Protein AF-A0A9E0FZX8-F1 (afdb_monomer)

Nearest PDB structures (foldseek):
  1cnt-assembly1_4  TM=3.962E-01  e=6.043E+00  Homo sapiens
  1cnt-assembly1_1  TM=2.255E-01  e=9.170E+00  Homo sapiens

Radius of gyration: 26.91 Å; Cα contacts (8 Å, |Δi|>4): 105; chains: 1; bounding box: 106×48×52 Å

pLDDT: mean 71.81, std 21.11, range [36.88, 96.56]

Structure (mmCIF, N/CA/C/O backbone):
data_AF-A0A9E0FZX8-F1
#
_entry.id   AF-A0A9E0FZX8-F1
#
loop_
_atom_site.group_PDB
_atom_site.id
_atom_site.type_symbol
_atom_site.label_atom_id
_atom_site.label_alt_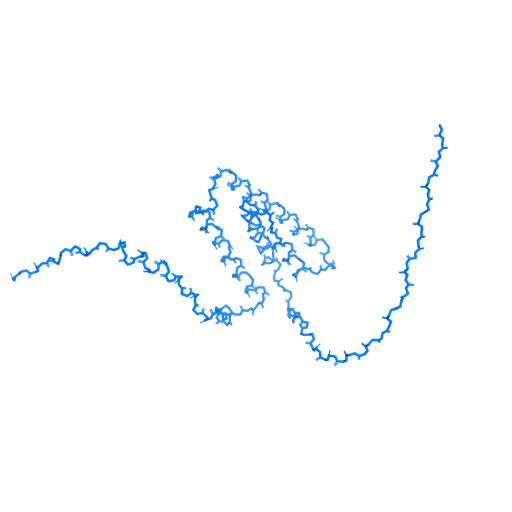id
_atom_site.label_comp_id
_atom_site.label_asym_id
_atom_site.label_entity_id
_atom_site.label_seq_id
_atom_site.pdbx_PDB_ins_code
_atom_site.Cartn_x
_atom_site.Cartn_y
_atom_site.Cartn_z
_atom_site.occupancy
_atom_site.B_iso_or_equiv
_atom_site.auth_seq_id
_atom_site.auth_comp_id
_atom_site.auth_asym_id
_atom_site.auth_atom_id
_atom_site.pdbx_PDB_model_num
ATOM 1 N N . MET A 1 1 ? -43.568 -23.428 -26.747 1.00 44.19 1 MET A N 1
ATOM 2 C CA . MET A 1 1 ? -43.481 -24.724 -26.044 1.00 44.19 1 MET A CA 1
ATOM 3 C C . MET A 1 1 ? -42.834 -24.493 -24.692 1.00 44.19 1 MET A C 1
ATOM 5 O O . MET A 1 1 ? -41.703 -24.037 -24.622 1.00 44.19 1 MET A O 1
ATOM 9 N N . VAL A 1 2 ? -43.619 -24.697 -23.640 1.00 43.59 2 VAL A N 1
ATOM 10 C CA . VAL A 1 2 ? -43.263 -24.582 -22.222 1.00 43.59 2 VAL A CA 1
ATOM 11 C C . VAL A 1 2 ? -42.804 -25.964 -21.773 1.00 43.59 2 VAL A C 1
ATOM 13 O O . VAL A 1 2 ? -43.599 -26.874 -21.935 1.00 43.59 2 VAL A O 1
ATOM 16 N N . PHE A 1 3 ? -41.621 -26.140 -21.180 1.00 41.75 3 PHE A N 1
ATOM 17 C CA . PHE A 1 3 ? -41.437 -27.183 -20.162 1.00 41.75 3 PHE A CA 1
ATOM 18 C C . PHE A 1 3 ? -40.326 -26.812 -19.178 1.00 41.75 3 PHE A C 1
ATOM 20 O O . PHE A 1 3 ? -39.216 -26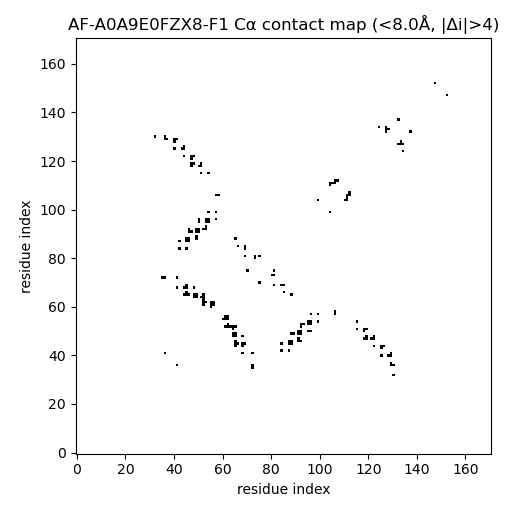.433 -19.537 1.00 41.75 3 PHE A O 1
ATOM 27 N N . ARG A 1 4 ? -40.712 -26.867 -17.906 1.00 43.75 4 ARG A N 1
ATOM 28 C CA . ARG A 1 4 ? -39.953 -26.540 -16.706 1.00 43.75 4 ARG A CA 1
ATOM 29 C C . ARG A 1 4 ? -39.110 -27.744 -16.289 1.00 43.75 4 ARG A C 1
ATOM 31 O O . ARG A 1 4 ? -39.639 -28.846 -16.267 1.00 43.75 4 ARG A O 1
ATOM 38 N N . PHE A 1 5 ? -37.899 -27.504 -15.795 1.00 49.03 5 PHE A N 1
ATOM 39 C CA . PHE A 1 5 ? -37.269 -28.371 -14.797 1.00 49.03 5 PHE A CA 1
ATOM 40 C C . PHE A 1 5 ? -36.816 -27.509 -13.617 1.00 49.03 5 PHE A C 1
ATOM 42 O O . PHE A 1 5 ? -35.761 -26.885 -13.621 1.00 49.03 5 PHE A O 1
ATOM 49 N N . ARG A 1 6 ? -37.694 -27.425 -12.614 1.00 47.56 6 ARG A N 1
ATOM 50 C CA . ARG A 1 6 ? -37.304 -27.177 -11.223 1.00 47.56 6 ARG A CA 1
ATOM 51 C C . ARG A 1 6 ? -37.001 -28.534 -10.577 1.00 47.56 6 ARG A C 1
ATOM 53 O O . ARG A 1 6 ? -37.495 -29.547 -11.058 1.00 47.56 6 ARG A O 1
ATOM 60 N N . VAL A 1 7 ? -36.354 -28.474 -9.412 1.00 41.19 7 VAL A N 1
ATOM 61 C CA . VAL A 1 7 ? -36.255 -29.519 -8.373 1.00 41.19 7 VAL A CA 1
ATOM 62 C C . VAL A 1 7 ? -34.994 -30.385 -8.445 1.00 41.19 7 VAL A C 1
ATOM 64 O O . VAL A 1 7 ? -35.029 -31.490 -8.962 1.00 41.19 7 VAL A O 1
ATOM 67 N N . ILE A 1 8 ? -33.920 -29.918 -7.795 1.00 49.66 8 ILE A N 1
ATOM 68 C CA . ILE A 1 8 ? -33.141 -30.762 -6.872 1.00 49.66 8 ILE A CA 1
ATOM 69 C C . ILE A 1 8 ? -32.915 -29.934 -5.599 1.00 49.66 8 ILE A C 1
ATOM 71 O O . ILE A 1 8 ? -32.028 -29.089 -5.510 1.00 49.66 8 ILE A O 1
ATOM 75 N N . LEU A 1 9 ? -33.834 -30.135 -4.656 1.00 38.84 9 LEU A N 1
ATOM 76 C CA . LEU A 1 9 ? -33.736 -29.788 -3.243 1.00 38.84 9 LEU A CA 1
ATOM 77 C C . LEU A 1 9 ? -33.096 -30.982 -2.519 1.00 38.84 9 LEU A C 1
ATOM 79 O O . LEU A 1 9 ? -33.499 -32.110 -2.772 1.00 38.84 9 LEU A O 1
ATOM 83 N N . LEU A 1 10 ? -32.213 -30.671 -1.565 1.00 41.31 10 LEU A N 1
ATOM 84 C CA . LEU A 1 10 ? -31.994 -31.375 -0.289 1.00 41.31 10 LEU A CA 1
ATOM 85 C C . LEU A 1 10 ? -31.533 -32.840 -0.308 1.00 41.31 10 LEU A C 1
ATOM 87 O O . LEU A 1 10 ? -32.304 -33.722 -0.649 1.00 41.31 10 LEU A O 1
ATOM 91 N N . LEU A 1 11 ? -30.326 -33.069 0.226 1.00 38.09 11 LEU A N 1
ATOM 92 C CA . LEU A 1 11 ? -29.853 -34.205 1.052 1.00 38.09 11 LEU A CA 1
ATOM 93 C C . LEU A 1 11 ? -28.315 -34.113 0.989 1.00 38.09 11 LEU A C 1
ATOM 95 O O . LEU A 1 11 ? -27.747 -34.288 -0.076 1.00 38.09 11 LEU A O 1
ATOM 99 N N . SER A 1 12 ? -27.580 -33.706 2.022 1.00 40.50 12 SER A N 1
ATOM 100 C CA . SER A 1 12 ? -27.424 -34.472 3.255 1.00 40.50 12 SER A CA 1
ATOM 101 C C . SER A 1 12 ? -26.797 -33.612 4.362 1.00 40.50 12 SER A C 1
ATOM 103 O O . SER A 1 12 ? -25.629 -33.234 4.320 1.00 40.50 12 SER A O 1
ATOM 105 N N . ALA A 1 13 ? -27.585 -33.354 5.402 1.00 46.31 13 ALA A N 1
ATOM 106 C CA . ALA A 1 13 ? -27.088 -33.083 6.739 1.00 46.31 13 ALA A CA 1
ATOM 107 C C . ALA A 1 13 ? -27.288 -34.370 7.539 1.00 46.31 13 ALA A C 1
ATOM 109 O O . ALA A 1 13 ? -28.431 -34.686 7.828 1.00 46.31 13 ALA A O 1
ATOM 110 N N . PHE A 1 14 ? -26.225 -35.109 7.867 1.00 41.41 14 PHE A N 1
ATOM 111 C CA . PHE A 1 14 ? -26.225 -36.061 8.983 1.00 41.41 14 PHE A CA 1
ATOM 112 C C . PHE A 1 14 ? -24.789 -36.275 9.503 1.00 41.41 14 PHE A C 1
ATOM 114 O O . PHE A 1 14 ? -23.978 -36.953 8.888 1.00 41.41 14 PHE A O 1
ATOM 121 N N . ILE A 1 15 ? -24.526 -35.633 10.646 1.00 46.31 15 ILE A N 1
ATOM 122 C CA . ILE A 1 15 ? -23.874 -36.178 11.848 1.00 46.31 15 ILE A CA 1
ATOM 123 C C . ILE A 1 15 ? -22.484 -36.820 11.688 1.00 46.31 15 ILE A C 1
ATOM 125 O O . ILE A 1 15 ? -22.369 -37.996 11.370 1.00 46.31 15 ILE A O 1
ATOM 129 N N . VAL A 1 16 ? -21.463 -36.106 12.180 1.00 42.22 16 VAL A N 1
ATOM 130 C CA . VAL A 1 16 ? -20.537 -36.676 13.177 1.00 42.22 16 VAL A CA 1
ATOM 131 C C . VAL A 1 16 ? -20.362 -35.658 14.307 1.00 42.22 16 VAL A C 1
ATOM 133 O O . VAL A 1 16 ? -19.542 -34.745 14.241 1.00 42.22 16 VAL A O 1
ATOM 136 N N . CYS A 1 17 ? -21.176 -35.815 15.352 1.00 40.38 17 CYS A N 1
ATOM 137 C CA . CYS A 1 17 ? -20.808 -35.381 16.693 1.00 40.38 17 CYS A CA 1
ATOM 138 C C . CYS A 1 17 ? -19.746 -36.342 17.236 1.00 40.38 17 CYS A C 1
ATOM 140 O O . CYS A 1 17 ? -19.924 -37.554 17.164 1.00 40.38 17 CYS A O 1
ATOM 142 N N . GLY A 1 18 ? -18.719 -35.786 17.876 1.00 36.88 18 GLY A N 1
ATOM 143 C CA . GLY A 1 18 ? -18.029 -36.457 18.974 1.00 36.88 18 GLY A CA 1
ATOM 144 C C . GLY A 1 18 ? -16.782 -37.255 18.612 1.00 36.88 18 GLY A C 1
ATOM 145 O O . GLY A 1 18 ? -16.805 -38.479 18.614 1.00 36.88 18 GLY A O 1
ATOM 146 N N . VAL A 1 19 ? -15.646 -36.564 18.509 1.00 46.03 19 VAL A N 1
ATOM 147 C CA . VAL A 1 19 ? -14.452 -37.032 19.222 1.00 46.03 19 VAL A CA 1
ATOM 148 C C . VAL A 1 19 ? -13.974 -35.890 20.104 1.00 46.03 19 VAL A C 1
ATOM 150 O O . VAL A 1 19 ? -13.415 -34.896 19.643 1.00 46.03 19 VAL A O 1
ATOM 153 N N . SER A 1 20 ? -14.260 -36.039 21.394 1.00 49.00 20 SER A N 1
ATOM 154 C CA . SER A 1 20 ? -13.638 -35.304 22.482 1.00 49.00 20 SER A CA 1
ATOM 155 C C . SER A 1 20 ? -12.127 -35.508 22.421 1.00 49.00 20 SER A C 1
ATOM 157 O O . SER A 1 20 ? -11.617 -36.564 22.782 1.00 49.00 20 SER A O 1
ATOM 159 N N . GLY A 1 21 ? -11.415 -34.483 21.972 1.00 40.09 21 GLY A N 1
ATOM 160 C CA . GLY A 1 21 ? -9.974 -34.352 22.116 1.00 40.09 21 GLY A CA 1
ATOM 161 C C . GLY A 1 21 ? -9.694 -33.006 22.756 1.00 40.09 21 GLY A C 1
ATOM 162 O O . GLY A 1 21 ? -9.631 -31.991 22.071 1.00 40.09 21 GLY A O 1
ATOM 163 N N . ALA A 1 22 ? -9.578 -32.997 24.082 1.00 44.88 22 ALA A N 1
ATOM 164 C CA . ALA A 1 22 ? -9.124 -31.857 24.858 1.00 44.88 22 ALA A CA 1
ATOM 165 C C . ALA A 1 22 ? -7.667 -31.529 24.491 1.00 44.88 22 ALA A C 1
ATOM 167 O O . ALA A 1 22 ? -6.731 -31.951 25.161 1.00 44.88 22 ALA A O 1
ATOM 168 N N . ALA A 1 23 ? -7.467 -30.759 23.427 1.00 41.69 23 ALA A N 1
ATOM 169 C CA . ALA A 1 23 ? -6.261 -29.973 23.264 1.00 41.69 23 ALA A CA 1
ATOM 170 C C . ALA A 1 23 ? -6.575 -28.591 23.830 1.00 41.69 23 ALA A C 1
ATOM 172 O O . ALA A 1 23 ? -7.164 -27.743 23.162 1.00 41.69 23 ALA A O 1
ATOM 173 N N . SER A 1 24 ? -6.196 -28.391 25.093 1.00 44.88 24 SER A N 1
ATOM 174 C CA . SER A 1 24 ? -6.063 -27.080 25.727 1.00 44.88 24 SER A CA 1
ATOM 175 C C . SER A 1 24 ? -4.941 -26.309 25.019 1.00 44.88 24 SER A C 1
ATOM 177 O O . SER A 1 24 ? -3.852 -26.093 25.542 1.00 44.88 24 SER A O 1
ATOM 179 N N . GLY A 1 25 ? -5.174 -25.967 23.756 1.00 43.56 25 GLY A N 1
ATOM 180 C CA . GLY A 1 25 ? -4.454 -24.930 23.059 1.00 43.56 25 GLY A CA 1
ATOM 181 C C . GLY A 1 25 ? -5.095 -23.643 23.517 1.00 43.56 25 GLY A C 1
ATOM 182 O O . GLY A 1 25 ? -6.158 -23.273 23.029 1.00 43.56 25 GLY A O 1
ATOM 183 N N . ALA A 1 26 ? -4.475 -22.985 24.492 1.00 42.81 26 ALA A N 1
ATOM 184 C CA . ALA A 1 26 ? -4.710 -21.578 24.726 1.00 42.81 26 ALA A CA 1
ATOM 185 C C . ALA A 1 26 ? -4.464 -20.860 23.392 1.00 42.81 26 ALA A C 1
ATOM 187 O O . ALA A 1 26 ? -3.328 -20.519 23.058 1.00 42.81 26 ALA A O 1
ATOM 188 N N . GLU A 1 27 ? -5.527 -20.680 22.602 1.00 37.88 27 GLU A N 1
ATOM 189 C CA . GLU A 1 27 ? -5.581 -19.694 21.542 1.00 37.88 27 GLU A CA 1
ATOM 190 C C . GLU A 1 27 ? -5.225 -18.386 22.232 1.00 37.88 27 GLU A C 1
ATOM 192 O O . GLU A 1 27 ? -6.049 -17.745 22.891 1.00 37.88 27 GLU A O 1
ATOM 197 N N . LYS A 1 28 ? -3.948 -18.007 22.128 1.00 45.22 28 LYS A N 1
ATOM 198 C CA . LYS A 1 28 ? -3.511 -16.633 22.295 1.00 45.22 28 LYS A CA 1
ATOM 199 C C . LYS A 1 28 ? -4.266 -15.853 21.230 1.00 45.22 28 LYS A C 1
ATOM 201 O O . LYS A 1 28 ? -3.743 -15.604 20.146 1.00 45.22 28 LYS A O 1
ATOM 206 N N . LYS A 1 29 ? -5.517 -15.491 21.537 1.00 41.50 29 LYS A N 1
ATOM 207 C CA . LYS A 1 29 ? -6.246 -14.452 20.826 1.00 41.50 29 LYS A CA 1
ATOM 208 C C . LYS A 1 29 ? -5.245 -13.310 20.697 1.00 41.50 29 LYS A C 1
ATOM 210 O O . LYS A 1 29 ? -4.674 -12.930 21.727 1.00 41.50 29 LYS A O 1
ATOM 215 N N . PRO A 1 30 ? -4.952 -12.828 19.477 1.00 45.94 30 PRO A N 1
ATOM 216 C CA . PRO A 1 30 ? -4.027 -11.724 19.299 1.00 45.94 30 PRO A CA 1
ATOM 217 C C . PRO A 1 30 ? -4.473 -10.635 20.264 1.00 45.94 30 PRO A C 1
ATOM 219 O O . PRO A 1 30 ? -5.640 -10.236 20.232 1.00 45.94 30 PRO A O 1
ATOM 222 N N . ALA A 1 31 ? -3.586 -10.281 21.199 1.00 46.47 31 ALA A N 1
ATOM 223 C CA . ALA A 1 31 ? -3.894 -9.347 22.265 1.00 46.47 31 ALA A CA 1
ATOM 224 C C . ALA A 1 31 ? -4.549 -8.128 21.616 1.00 46.47 31 ALA A C 1
ATOM 226 O O . ALA A 1 31 ? -3.933 -7.478 20.765 1.00 46.47 31 ALA A O 1
ATOM 227 N N . LYS A 1 32 ? -5.832 -7.894 21.930 1.00 48.47 32 LYS A N 1
ATOM 228 C CA . LYS A 1 32 ? -6.548 -6.734 21.406 1.00 48.47 32 LYS A CA 1
ATOM 229 C C . LYS A 1 32 ? -5.690 -5.517 21.753 1.00 48.47 32 LYS A C 1
ATOM 231 O O . LYS A 1 32 ? -5.302 -5.398 22.918 1.00 48.47 32 LYS A O 1
ATOM 236 N N . PRO A 1 33 ? -5.339 -4.664 20.777 1.00 52.69 33 PRO A N 1
ATOM 237 C CA . PRO A 1 33 ? -4.553 -3.479 21.067 1.00 52.69 33 PRO A CA 1
ATOM 238 C C . PRO A 1 33 ? -5.274 -2.693 22.168 1.00 52.69 33 PRO A C 1
ATOM 240 O O . PRO A 1 33 ? -6.452 -2.367 22.034 1.00 52.69 33 PRO A O 1
ATOM 243 N N . VAL A 1 34 ? -4.570 -2.471 23.283 1.00 51.75 34 VAL A N 1
ATOM 244 C CA . VAL A 1 34 ? -5.101 -1.918 24.548 1.00 51.75 34 VAL A CA 1
ATOM 245 C C . VAL A 1 34 ? -5.719 -0.525 24.352 1.00 51.75 34 VAL A C 1
ATOM 247 O O . VAL A 1 34 ? -6.534 -0.085 25.153 1.00 51.75 34 VAL A O 1
ATOM 250 N N . HIS A 1 35 ? -5.402 0.137 23.236 1.00 57.16 35 HIS A N 1
ATOM 251 C CA . HIS A 1 35 ? -6.085 1.329 22.750 1.00 57.16 35 HIS A CA 1
ATOM 252 C C . HIS A 1 35 ? -6.195 1.286 21.221 1.00 57.16 35 HIS A C 1
ATOM 254 O O . HIS A 1 35 ? -5.271 0.788 20.566 1.00 57.16 35 HIS A O 1
ATOM 260 N N . PRO A 1 36 ? -7.273 1.835 20.635 1.00 64.19 36 PRO A N 1
ATOM 261 C CA . PRO A 1 36 ? -7.390 1.949 19.190 1.00 64.19 36 PRO A CA 1
ATOM 262 C C . PRO A 1 36 ? -6.241 2.812 18.631 1.00 64.19 36 PRO A C 1
ATOM 264 O O . PRO A 1 36 ? -5.895 3.836 19.231 1.00 64.19 36 PRO A O 1
ATOM 267 N N . PRO A 1 37 ? -5.619 2.415 17.507 1.00 74.00 37 PRO A N 1
ATOM 268 C CA . PRO A 1 37 ? -4.593 3.225 16.860 1.00 74.00 37 PRO A CA 1
ATOM 269 C C . PRO A 1 37 ? -5.163 4.576 16.418 1.00 74.00 37 PRO A C 1
ATOM 271 O O . PRO A 1 37 ? -6.346 4.682 16.073 1.00 74.00 37 PRO A O 1
ATOM 274 N N . LYS A 1 38 ? -4.312 5.612 16.406 1.00 84.38 38 LYS A N 1
ATOM 275 C CA . LYS A 1 38 ? -4.698 6.953 15.944 1.00 84.38 38 LYS A CA 1
ATOM 276 C C . LYS A 1 38 ? -5.291 6.852 14.538 1.00 84.38 38 LYS A C 1
ATOM 278 O O . LYS A 1 38 ? -4.733 6.178 13.671 1.00 84.38 38 LYS A O 1
ATOM 283 N N . ALA A 1 39 ? -6.414 7.531 14.310 1.00 84.62 39 ALA A N 1
ATOM 284 C CA . ALA A 1 39 ? -7.133 7.444 13.041 1.00 84.62 39 ALA A CA 1
ATOM 285 C C . ALA A 1 39 ? -6.264 7.847 11.840 1.00 84.62 39 ALA A C 1
ATOM 287 O O . ALA A 1 39 ? -6.301 7.169 10.816 1.00 84.62 39 ALA A O 1
ATOM 288 N N . GLU A 1 40 ? -5.434 8.878 12.003 1.00 89.25 40 GLU A N 1
ATOM 289 C CA . GLU A 1 40 ? -4.504 9.352 10.973 1.00 89.25 40 GLU A CA 1
ATOM 290 C C . GLU A 1 40 ? -3.411 8.325 10.647 1.00 89.25 40 GLU A C 1
ATOM 292 O O . GLU A 1 40 ? -3.163 8.053 9.475 1.00 89.25 40 GLU A O 1
ATOM 297 N N . THR A 1 41 ? -2.836 7.651 11.650 1.00 90.06 41 THR A N 1
ATOM 298 C CA . THR A 1 41 ? -1.852 6.579 11.420 1.00 90.06 41 THR A CA 1
ATOM 299 C C . THR A 1 41 ? -2.472 5.425 10.626 1.00 90.06 41 THR A C 1
ATOM 301 O O . THR A 1 41 ? -1.835 4.878 9.727 1.00 90.06 41 THR A O 1
ATOM 304 N N . VAL A 1 42 ? -3.738 5.074 10.892 1.00 90.38 42 VAL A N 1
ATOM 305 C CA . VAL A 1 42 ? -4.459 4.048 10.114 1.00 90.38 42 VAL A CA 1
ATOM 306 C C . VAL A 1 42 ? -4.694 4.507 8.674 1.00 90.38 42 VAL A C 1
ATOM 308 O O . VAL A 1 42 ? -4.452 3.723 7.759 1.00 90.38 42 VAL A O 1
ATOM 311 N N . LYS A 1 43 ? -5.117 5.759 8.453 1.00 93.06 43 LYS A N 1
ATOM 312 C CA . LYS A 1 43 ? -5.302 6.319 7.102 1.00 93.06 43 LYS A CA 1
ATOM 313 C C . LYS A 1 43 ? -4.008 6.282 6.292 1.00 93.06 43 LYS A C 1
ATOM 315 O O . LYS A 1 43 ? -4.017 5.772 5.174 1.00 93.06 43 LYS A O 1
ATOM 320 N N . GLU A 1 44 ? -2.898 6.747 6.864 1.00 94.69 44 GLU A N 1
ATOM 321 C CA . GLU A 1 44 ? -1.610 6.752 6.162 1.00 94.69 44 GLU A CA 1
ATOM 322 C C . GLU A 1 44 ? -1.112 5.324 5.899 1.00 94.69 44 GLU A C 1
ATOM 324 O O . GLU A 1 44 ? -0.635 5.016 4.808 1.00 94.69 44 GLU A O 1
ATOM 329 N N . THR A 1 45 ? -1.334 4.400 6.840 1.00 93.38 45 THR A N 1
ATOM 330 C CA . THR A 1 45 ? -1.026 2.976 6.635 1.00 93.38 45 THR A CA 1
ATOM 331 C C . THR A 1 45 ? -1.838 2.388 5.482 1.00 93.38 45 THR A C 1
ATOM 333 O O . THR A 1 45 ? -1.282 1.673 4.649 1.00 93.38 45 THR A O 1
ATOM 336 N N . VAL A 1 46 ? -3.139 2.692 5.380 1.00 95.44 46 VAL A N 1
ATOM 337 C CA . VAL A 1 46 ? -3.991 2.256 4.256 1.00 95.44 46 VAL A CA 1
ATOM 338 C C . VAL A 1 46 ? -3.502 2.851 2.937 1.00 95.44 46 VAL A C 1
ATOM 340 O O . VAL A 1 46 ? -3.383 2.132 1.948 1.00 95.44 46 VAL A O 1
ATOM 343 N N . LYS A 1 47 ? -3.151 4.137 2.923 1.00 96.56 47 LYS A N 1
ATOM 344 C CA . LYS A 1 47 ? -2.634 4.817 1.734 1.00 96.56 47 LYS A CA 1
ATOM 345 C C . LYS A 1 47 ? -1.337 4.179 1.236 1.00 96.56 47 LYS A C 1
ATOM 347 O O . LYS A 1 47 ? -1.281 3.814 0.064 1.00 96.56 47 LYS A O 1
ATOM 352 N N . LEU A 1 48 ? -0.335 3.997 2.102 1.00 96.12 48 LEU A N 1
ATOM 353 C CA . LEU A 1 48 ? 0.961 3.413 1.733 1.00 96.12 48 LEU A CA 1
ATOM 354 C C . LEU A 1 48 ? 0.851 1.925 1.381 1.00 96.12 48 LEU A C 1
ATOM 356 O O . LEU A 1 48 ? 1.424 1.486 0.387 1.00 96.12 48 LEU A O 1
ATOM 360 N N . SER A 1 49 ? 0.075 1.144 2.139 1.00 95.31 49 SER A N 1
ATOM 361 C CA . SER A 1 49 ? -0.168 -0.266 1.797 1.00 95.31 49 SER A CA 1
ATOM 362 C C . SER A 1 49 ? -0.880 -0.411 0.454 1.00 95.31 49 SER A C 1
ATOM 364 O O . SER A 1 49 ? -0.556 -1.316 -0.304 1.00 95.31 49 SER A O 1
ATOM 366 N N . SER A 1 50 ? -1.771 0.519 0.111 1.00 96.25 50 SER A N 1
ATOM 367 C CA . SER A 1 50 ? -2.422 0.545 -1.195 1.00 96.25 50 SER A CA 1
ATOM 368 C C . SER A 1 50 ? -1.474 0.917 -2.338 1.00 96.25 50 SER A C 1
ATOM 370 O O . SER A 1 50 ? -1.673 0.455 -3.460 1.00 96.25 50 SER A O 1
ATOM 372 N N . GLN A 1 51 ? -0.451 1.737 -2.084 1.00 95.62 51 GLN A N 1
ATOM 373 C CA . GLN A 1 51 ? 0.610 1.969 -3.067 1.00 95.62 51 GLN A CA 1
ATOM 374 C C . GLN A 1 51 ? 1.423 0.690 -3.261 1.00 95.62 51 GLN A C 1
ATOM 376 O O . GLN A 1 51 ? 1.639 0.284 -4.396 1.00 95.62 51 GLN A O 1
ATOM 381 N N . ILE A 1 52 ? 1.795 -0.005 -2.180 1.00 95.00 52 ILE A N 1
ATOM 382 C CA . ILE A 1 52 ? 2.462 -1.313 -2.275 1.00 95.00 52 ILE A CA 1
ATOM 383 C C . ILE A 1 52 ? 1.616 -2.323 -3.050 1.00 95.00 52 ILE A C 1
ATOM 385 O O . ILE A 1 52 ? 2.169 -3.055 -3.869 1.00 95.00 52 ILE A O 1
ATOM 389 N N . ASP A 1 53 ? 0.295 -2.331 -2.852 1.00 94.94 53 ASP A N 1
ATOM 390 C CA . ASP A 1 53 ? -0.602 -3.177 -3.637 1.00 94.94 53 ASP A CA 1
ATOM 391 C C . ASP A 1 53 ? -0.498 -2.859 -5.139 1.00 94.94 53 ASP A C 1
ATOM 393 O O . ASP A 1 53 ? -0.418 -3.783 -5.945 1.00 94.94 53 ASP A O 1
ATOM 397 N N . ALA A 1 54 ? -0.412 -1.579 -5.525 1.00 94.56 54 ALA A N 1
ATOM 398 C CA . ALA A 1 54 ? -0.220 -1.172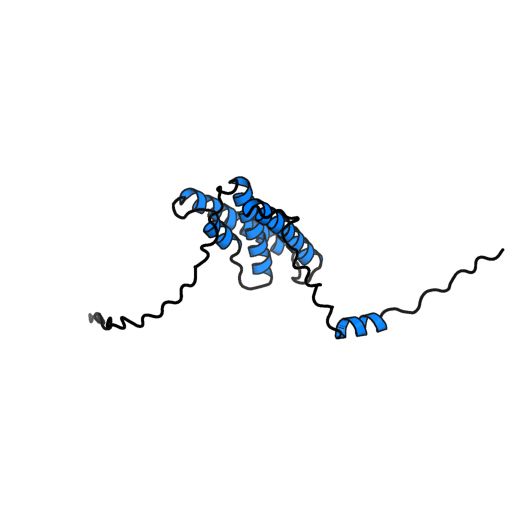 -6.921 1.00 94.56 54 ALA A CA 1
ATOM 399 C C . ALA A 1 54 ? 1.158 -1.576 -7.474 1.00 94.56 54 ALA A C 1
ATOM 401 O O . ALA A 1 54 ? 1.239 -2.129 -8.567 1.00 94.56 54 ALA A O 1
ATOM 402 N N . TYR A 1 55 ? 2.233 -1.371 -6.707 1.00 93.06 55 TYR A N 1
ATOM 403 C CA . TYR A 1 55 ? 3.585 -1.814 -7.072 1.00 93.06 55 TYR A CA 1
ATOM 404 C C . TYR A 1 55 ? 3.663 -3.336 -7.247 1.00 93.06 55 TYR A C 1
ATOM 406 O O . TYR A 1 55 ? 4.325 -3.835 -8.155 1.00 93.06 55 TYR A O 1
ATOM 414 N N . ASN A 1 56 ? 2.991 -4.095 -6.384 1.00 92.25 56 ASN A N 1
ATOM 415 C CA . ASN A 1 56 ? 2.922 -5.545 -6.510 1.00 92.25 56 ASN A CA 1
ATOM 416 C C . ASN A 1 56 ? 2.079 -5.953 -7.719 1.00 92.25 56 ASN A C 1
ATOM 418 O O . ASN A 1 56 ? 2.533 -6.794 -8.481 1.00 92.25 56 ASN A O 1
ATOM 422 N N . ALA A 1 57 ? 0.918 -5.332 -7.939 1.00 91.44 57 ALA A N 1
ATOM 423 C CA . ALA A 1 57 ? 0.057 -5.606 -9.091 1.00 91.44 57 ALA A CA 1
ATOM 424 C C . ALA A 1 57 ? 0.688 -5.214 -10.441 1.00 91.44 57 ALA A C 1
ATOM 426 O O . ALA A 1 57 ? 0.297 -5.740 -11.479 1.00 91.44 57 ALA A O 1
ATOM 427 N N . PHE A 1 58 ? 1.652 -4.288 -10.443 1.00 91.88 58 PHE A N 1
ATOM 428 C CA . PHE A 1 58 ? 2.390 -3.899 -11.646 1.00 91.88 58 PHE A CA 1
ATOM 429 C C . PHE A 1 58 ? 3.332 -5.012 -12.137 1.00 91.88 58 PHE A C 1
ATOM 431 O O . PHE A 1 58 ? 3.460 -5.220 -13.339 1.00 91.88 58 PHE A O 1
ATOM 438 N N . CYS A 1 59 ? 3.955 -5.761 -11.220 1.00 86.50 59 CYS A N 1
ATOM 439 C CA . CYS A 1 59 ? 4.955 -6.790 -11.550 1.00 86.50 59 CYS A CA 1
ATOM 440 C C . CYS A 1 59 ? 4.505 -8.234 -11.307 1.00 86.50 59 CYS A C 1
ATOM 442 O O . CYS A 1 59 ? 5.093 -9.174 -11.836 1.00 86.50 59 CYS A O 1
ATOM 444 N N . GLN A 1 60 ? 3.505 -8.429 -10.459 1.00 81.06 60 GLN A N 1
ATOM 445 C CA . GLN A 1 60 ? 2.954 -9.712 -10.037 1.00 81.06 60 GLN A CA 1
ATOM 446 C C . GLN A 1 60 ? 1.430 -9.652 -10.133 1.00 81.06 60 GLN A C 1
ATOM 448 O O . GLN A 1 60 ? 0.861 -8.612 -10.452 1.00 81.06 60 GLN A O 1
ATOM 453 N N . LYS A 1 61 ? 0.750 -10.774 -9.873 1.00 66.12 61 LYS A N 1
ATOM 454 C CA . LYS A 1 61 ? -0.695 -10.845 -10.109 1.00 66.12 61 LYS A CA 1
ATOM 455 C C . LYS A 1 61 ? -1.591 -10.404 -8.962 1.00 66.12 61 LYS A C 1
ATOM 457 O O . LYS A 1 61 ? -2.683 -9.974 -9.285 1.00 66.12 61 LYS A O 1
ATOM 462 N N . ASP A 1 62 ? -1.174 -10.408 -7.694 1.00 62.56 62 ASP A N 1
ATOM 463 C CA . ASP A 1 62 ? -2.097 -10.022 -6.616 1.00 62.56 62 ASP A CA 1
ATOM 464 C C . ASP A 1 62 ? -1.413 -9.523 -5.339 1.00 62.56 62 ASP A C 1
ATOM 466 O O . ASP A 1 62 ? -0.394 -10.050 -4.890 1.00 62.56 62 ASP A O 1
ATOM 470 N N . SER A 1 63 ? -2.032 -8.524 -4.708 1.00 74.25 63 SER A N 1
ATOM 471 C CA . SER A 1 63 ? -1.706 -8.065 -3.359 1.00 74.25 63 SER A CA 1
ATOM 472 C C . SER A 1 63 ? -2.950 -7.477 -2.691 1.00 74.25 63 SER A C 1
ATOM 474 O O . SER A 1 63 ? -3.738 -6.783 -3.330 1.00 74.25 63 SER A O 1
ATOM 476 N N . ALA A 1 64 ? -3.153 -7.800 -1.411 1.00 85.50 64 ALA A N 1
ATOM 477 C CA . ALA A 1 64 ? -4.330 -7.400 -0.633 1.00 85.50 64 ALA A CA 1
ATOM 478 C C . ALA A 1 64 ? -3.944 -6.776 0.721 1.00 85.50 64 ALA A C 1
ATOM 480 O O . ALA A 1 64 ? -4.669 -6.906 1.716 1.00 85.50 64 ALA A O 1
ATOM 481 N N . LEU A 1 65 ? -2.781 -6.123 0.782 1.00 86.56 65 LEU A N 1
ATOM 482 C CA . LEU A 1 65 ? -2.199 -5.617 2.021 1.00 86.56 65 LEU A CA 1
ATOM 483 C C . LEU A 1 65 ? -3.093 -4.548 2.658 1.00 86.56 65 LEU A C 1
ATOM 485 O O . LEU A 1 65 ? -3.414 -4.640 3.844 1.00 86.56 65 LEU A O 1
ATOM 489 N N . SER A 1 66 ? -3.562 -3.580 1.868 1.00 86.19 66 SER A N 1
ATOM 490 C CA . SER A 1 66 ? -4.436 -2.496 2.342 1.00 86.19 66 SER A CA 1
ATOM 491 C C . SER A 1 66 ? -5.782 -2.992 2.871 1.00 86.19 66 SER A C 1
ATOM 493 O O . SER A 1 66 ? -6.266 -2.522 3.903 1.00 86.19 66 SER A O 1
ATOM 495 N N . GLN A 1 67 ? -6.371 -4.007 2.233 1.00 88.75 67 GLN A N 1
ATOM 496 C CA . GLN A 1 67 ? -7.608 -4.622 2.716 1.00 88.75 67 GLN A CA 1
ATOM 497 C C . GLN A 1 67 ? -7.383 -5.351 4.049 1.00 88.75 67 GLN A C 1
ATOM 499 O O . GLN A 1 67 ? -8.241 -5.296 4.934 1.00 88.75 67 GLN A O 1
ATOM 504 N N . GLY A 1 68 ? -6.224 -5.996 4.218 1.00 87.62 68 GLY A N 1
ATOM 505 C CA . GLY A 1 68 ? -5.806 -6.588 5.488 1.00 87.62 68 GLY A CA 1
ATOM 506 C C . GLY A 1 68 ? -5.688 -5.553 6.613 1.00 87.62 68 GLY A C 1
ATOM 507 O O . GLY A 1 68 ? -6.163 -5.802 7.721 1.00 87.62 68 GLY A O 1
ATOM 508 N N . VAL A 1 69 ? -5.130 -4.370 6.323 1.00 87.00 69 VAL A N 1
ATOM 509 C CA . VAL A 1 69 ? -5.017 -3.248 7.278 1.00 87.00 69 VAL A CA 1
ATOM 510 C C . VAL A 1 69 ? -6.399 -2.786 7.747 1.00 87.00 69 VAL A C 1
ATOM 512 O O . VAL A 1 69 ? -6.637 -2.717 8.954 1.00 87.00 69 VAL A O 1
ATOM 515 N N . ILE A 1 70 ? -7.332 -2.533 6.821 1.00 87.44 70 ILE A N 1
ATOM 516 C CA . ILE A 1 70 ? -8.694 -2.078 7.159 1.00 87.44 70 ILE A CA 1
ATOM 517 C C . ILE A 1 70 ? -9.400 -3.109 8.045 1.00 87.44 70 ILE A C 1
ATOM 519 O O . ILE A 1 70 ? -9.927 -2.760 9.100 1.00 87.44 70 ILE A O 1
ATOM 523 N N . LYS A 1 71 ? -9.362 -4.392 7.658 1.00 88.06 71 LYS A N 1
ATOM 524 C CA . LYS A 1 71 ? -9.991 -5.477 8.427 1.00 88.06 71 LYS A CA 1
ATOM 525 C C . LYS A 1 71 ? -9.406 -5.610 9.835 1.00 88.06 71 LYS A C 1
ATOM 527 O O . LYS A 1 71 ? -10.146 -5.902 10.769 1.00 88.06 71 LYS A O 1
ATOM 532 N N . ARG A 1 72 ? -8.093 -5.406 9.986 1.00 85.50 72 ARG A N 1
ATOM 533 C CA . ARG A 1 72 ? -7.379 -5.599 11.254 1.00 85.50 72 ARG A CA 1
ATOM 534 C C . ARG A 1 72 ? -7.565 -4.448 12.240 1.00 85.50 72 ARG A C 1
ATOM 536 O O . ARG A 1 72 ? -7.634 -4.707 13.438 1.00 85.50 72 ARG A O 1
ATOM 543 N N . PHE A 1 73 ? -7.603 -3.203 11.764 1.00 84.56 73 PHE A N 1
ATOM 544 C CA . PHE A 1 73 ? -7.574 -2.025 12.644 1.00 84.56 73 PHE A CA 1
ATOM 545 C C . PHE A 1 73 ? -8.884 -1.249 12.720 1.00 84.56 73 PHE A C 1
ATOM 547 O O . PHE A 1 73 ? -9.015 -0.396 13.597 1.00 84.56 73 PHE A O 1
ATOM 554 N N . VAL A 1 74 ? -9.851 -1.542 11.850 1.00 85.31 74 VAL A N 1
ATOM 555 C CA . VAL A 1 74 ? -11.181 -0.934 11.908 1.00 85.31 74 VAL A CA 1
ATOM 556 C C . VAL A 1 74 ? -12.227 -2.012 12.186 1.00 85.31 74 VAL A C 1
ATOM 558 O O . VAL A 1 74 ? -12.391 -2.921 11.365 1.00 85.31 74 VAL A O 1
ATOM 561 N N . PRO A 1 75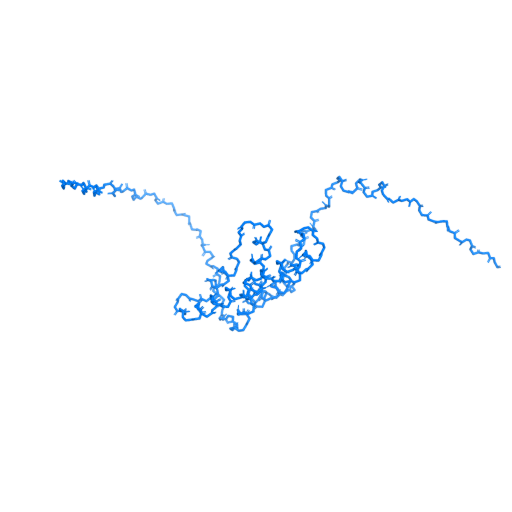 ? -12.948 -1.944 13.320 1.00 82.62 75 PRO A N 1
ATOM 562 C CA . PRO A 1 75 ? -14.013 -2.888 13.647 1.00 82.62 75 PRO A CA 1
ATOM 563 C C . PRO A 1 75 ? -15.092 -2.964 12.561 1.00 82.62 75 PRO A C 1
ATOM 565 O O . PRO A 1 75 ? -15.340 -1.995 11.847 1.00 82.62 75 PRO A O 1
ATOM 568 N N . GLU A 1 76 ? -15.774 -4.105 12.451 1.00 84.44 76 GLU A N 1
ATOM 569 C CA . GLU A 1 76 ? -16.916 -4.269 11.530 1.00 84.44 76 GLU A CA 1
ATOM 570 C C . GLU A 1 76 ? -18.085 -3.344 11.864 1.00 84.44 76 GLU A C 1
ATOM 572 O O . GLU A 1 76 ? -18.814 -2.919 10.974 1.00 84.44 76 GLU A O 1
ATOM 577 N N . THR A 1 77 ? -18.207 -2.967 13.135 1.00 84.75 77 THR A N 1
ATOM 578 C CA . THR A 1 77 ? -19.211 -2.023 13.628 1.00 84.75 77 THR A CA 1
ATOM 579 C C . THR A 1 77 ? -18.996 -0.594 13.115 1.00 84.75 77 THR A C 1
ATOM 581 O O . THR A 1 77 ? -19.922 0.207 13.160 1.00 84.75 77 THR A O 1
ATOM 584 N N . GLU A 1 78 ? -17.807 -0.256 12.602 1.00 87.00 78 GLU A N 1
ATOM 585 C CA . GLU A 1 78 ? -17.478 1.067 12.049 1.00 87.00 78 GLU A CA 1
ATOM 586 C C . GLU A 1 78 ? -17.607 1.086 10.512 1.00 87.00 78 GLU A C 1
ATOM 588 O O . GLU A 1 78 ? -16.658 1.411 9.793 1.00 87.00 78 GLU A O 1
ATOM 593 N N . ALA A 1 79 ? -18.789 0.736 9.989 1.00 88.88 79 ALA A N 1
ATOM 594 C CA . ALA A 1 79 ? -19.040 0.603 8.547 1.00 88.88 79 ALA A CA 1
ATOM 595 C C . ALA A 1 79 ? -18.645 1.856 7.742 1.00 88.88 79 ALA A C 1
ATOM 597 O O . ALA A 1 79 ? -17.905 1.751 6.766 1.00 88.88 79 ALA A O 1
ATOM 598 N N . LYS A 1 80 ? -19.043 3.047 8.212 1.00 90.12 80 LYS A N 1
ATOM 599 C CA . LYS A 1 80 ? -18.718 4.326 7.561 1.00 90.12 80 LYS A CA 1
ATOM 600 C C . LYS A 1 80 ? -17.207 4.552 7.434 1.00 90.12 80 LYS A C 1
ATOM 602 O O . LYS A 1 80 ? -16.717 4.945 6.383 1.00 90.12 80 LYS A O 1
ATOM 607 N N . ARG A 1 81 ? -16.437 4.238 8.479 1.00 88.69 81 ARG A N 1
ATOM 608 C CA . ARG A 1 81 ? -14.975 4.389 8.453 1.00 88.69 81 ARG A CA 1
ATOM 609 C C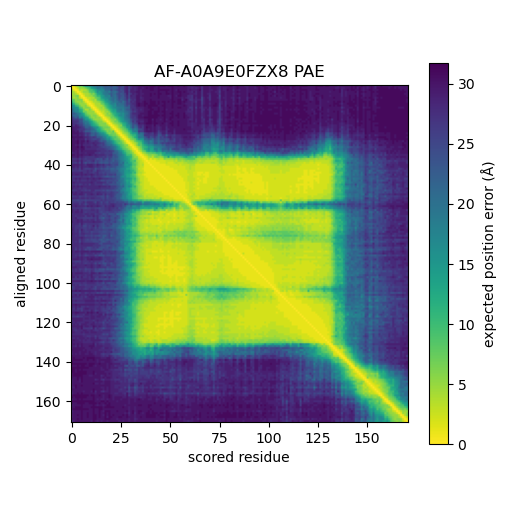 . ARG A 1 81 ? -14.316 3.376 7.517 1.00 88.69 81 ARG A C 1
ATOM 611 O O . ARG A 1 81 ? -13.319 3.694 6.876 1.00 88.69 81 ARG A O 1
ATOM 618 N N . ARG A 1 82 ? -14.854 2.155 7.427 1.00 91.31 82 ARG A N 1
ATOM 619 C CA . ARG A 1 82 ? -14.386 1.155 6.453 1.00 91.31 82 ARG A CA 1
ATOM 620 C C . ARG A 1 82 ? -14.655 1.591 5.017 1.00 91.31 82 ARG A C 1
ATOM 622 O O . ARG A 1 82 ? -13.801 1.359 4.171 1.00 91.31 82 ARG A O 1
ATOM 629 N N . GLU A 1 83 ? -15.794 2.225 4.764 1.00 92.31 83 GLU A N 1
ATOM 630 C CA . GLU A 1 83 ? -16.134 2.799 3.462 1.00 92.31 83 GLU A CA 1
ATOM 631 C C . GLU A 1 83 ? -15.178 3.941 3.090 1.00 92.31 83 GLU A C 1
ATOM 633 O O . GLU A 1 83 ? -14.564 3.900 2.026 1.00 92.31 83 GLU A O 1
ATOM 638 N N . GLU A 1 84 ? -14.948 4.892 4.002 1.00 94.12 84 GLU A N 1
ATOM 639 C CA . GLU A 1 84 ? -13.991 5.993 3.809 1.00 94.12 84 GLU A CA 1
ATOM 640 C C . GLU A 1 84 ? -12.569 5.482 3.521 1.00 94.12 84 GLU A C 1
ATOM 642 O O . GLU A 1 84 ? -11.907 5.936 2.585 1.00 94.12 84 GLU A O 1
ATOM 647 N N . LEU A 1 85 ? -12.092 4.500 4.294 1.00 94.12 85 LEU A N 1
ATOM 648 C CA . LEU A 1 85 ? -10.782 3.886 4.062 1.00 94.12 85 LEU A CA 1
ATOM 649 C C . LEU A 1 85 ? -10.748 3.025 2.791 1.00 94.12 85 LEU A C 1
ATOM 651 O O . LEU A 1 85 ? -9.693 2.913 2.170 1.00 94.12 85 LEU A O 1
ATOM 655 N N . GLY A 1 86 ? -11.878 2.438 2.392 1.00 94.19 86 GLY A N 1
ATOM 656 C CA . GLY A 1 86 ? -12.032 1.731 1.121 1.00 94.19 86 GLY A CA 1
ATOM 657 C C . GLY A 1 86 ? -11.873 2.674 -0.071 1.00 94.19 86 GLY A C 1
ATOM 658 O O . GLY A 1 86 ? -11.060 2.411 -0.952 1.00 94.19 86 GLY A O 1
ATOM 659 N N . ALA A 1 87 ? -12.546 3.826 -0.047 1.00 95.19 87 ALA A N 1
ATOM 660 C CA . ALA A 1 87 ? -12.395 4.856 -1.073 1.00 95.19 87 ALA A CA 1
ATOM 661 C C . ALA A 1 87 ? -10.964 5.425 -1.119 1.00 95.19 87 ALA A C 1
ATOM 663 O O . ALA A 1 87 ? -10.408 5.646 -2.201 1.00 95.19 87 ALA A O 1
ATOM 664 N N . LEU A 1 88 ? -10.336 5.622 0.049 1.00 95.44 88 LEU A N 1
ATOM 665 C CA . LEU A 1 88 ? -8.938 6.052 0.147 1.00 95.44 88 LEU A CA 1
ATOM 666 C C . LEU A 1 88 ? -7.981 5.028 -0.474 1.00 95.44 88 LEU A C 1
ATOM 668 O O . LEU A 1 88 ? -7.086 5.413 -1.228 1.00 95.44 88 LEU A O 1
ATOM 672 N N . LYS A 1 89 ? -8.173 3.737 -0.174 1.00 95.19 89 LYS A N 1
ATOM 673 C CA . LYS A 1 89 ? -7.432 2.637 -0.796 1.00 95.19 89 LYS A CA 1
ATOM 674 C C . LYS A 1 89 ? -7.560 2.719 -2.317 1.00 95.19 89 LYS A C 1
ATOM 676 O O . LYS A 1 89 ? -6.554 2.852 -3.001 1.00 95.19 89 LYS A O 1
ATOM 681 N N . ASP A 1 90 ? -8.773 2.712 -2.857 1.00 95.25 90 ASP A N 1
ATOM 682 C CA . ASP A 1 90 ? -8.969 2.650 -4.309 1.00 95.25 90 ASP A CA 1
ATOM 683 C C . ASP A 1 90 ? -8.375 3.876 -5.030 1.00 95.25 90 ASP A C 1
ATOM 685 O O . ASP A 1 90 ? -7.730 3.746 -6.075 1.00 95.25 90 ASP A O 1
ATOM 689 N N . THR A 1 91 ? -8.501 5.063 -4.427 1.00 96.44 91 THR A N 1
ATOM 690 C CA . THR A 1 91 ? -7.896 6.301 -4.943 1.00 96.44 91 THR A CA 1
ATOM 691 C C . THR A 1 91 ? -6.366 6.236 -4.925 1.00 96.44 91 THR A C 1
ATOM 693 O O . THR A 1 91 ? -5.725 6.552 -5.930 1.00 96.44 91 THR A O 1
ATOM 696 N N . SER A 1 92 ? -5.768 5.796 -3.811 1.00 95.50 92 SER A N 1
ATOM 697 C CA . SER A 1 92 ? -4.310 5.669 -3.664 1.00 95.50 92 SER A CA 1
ATOM 698 C C . SER A 1 92 ? -3.736 4.623 -4.625 1.00 95.50 92 SER A C 1
ATOM 700 O O . SER A 1 92 ? -2.742 4.887 -5.302 1.00 95.50 92 SER A O 1
ATOM 702 N N . PHE A 1 93 ? -4.399 3.467 -4.756 1.00 96.00 93 PHE A N 1
ATOM 703 C CA . PHE A 1 93 ? -4.040 2.419 -5.712 1.00 96.00 93 PHE A CA 1
ATOM 704 C C . PHE A 1 93 ? -4.025 2.958 -7.145 1.00 96.00 93 PHE A C 1
ATOM 706 O O . PHE A 1 93 ? -3.039 2.794 -7.864 1.00 96.00 93 PHE A O 1
ATOM 713 N N . LYS A 1 94 ? -5.104 3.636 -7.560 1.00 96.00 94 LYS A N 1
ATOM 714 C CA . LYS A 1 94 ? -5.229 4.189 -8.913 1.00 96.00 94 LYS A CA 1
ATOM 715 C C . LYS A 1 94 ? -4.154 5.239 -9.195 1.00 96.00 94 LYS A C 1
ATOM 717 O O . LYS A 1 94 ? -3.559 5.209 -10.267 1.00 96.00 94 LYS A O 1
ATOM 722 N N . ALA A 1 95 ? -3.881 6.130 -8.243 1.00 96.06 95 ALA A N 1
ATOM 723 C CA . ALA A 1 95 ? -2.839 7.146 -8.379 1.00 96.06 95 ALA A CA 1
ATOM 724 C C . ALA A 1 95 ? -1.440 6.527 -8.535 1.00 96.06 95 ALA A C 1
ATOM 726 O O . ALA A 1 95 ? -0.691 6.914 -9.430 1.00 96.06 95 ALA A O 1
ATOM 727 N N . ALA A 1 96 ? -1.106 5.530 -7.709 1.00 94.56 96 ALA A N 1
ATOM 728 C CA . ALA A 1 96 ? 0.164 4.818 -7.816 1.00 94.56 96 ALA A CA 1
ATOM 729 C C . ALA A 1 96 ? 0.287 4.074 -9.149 1.00 94.56 96 ALA A C 1
ATOM 731 O O . ALA A 1 96 ? 1.323 4.158 -9.799 1.00 94.56 96 ALA A O 1
ATOM 732 N N . LYS A 1 97 ? -0.784 3.408 -9.592 1.00 93.00 97 LYS A N 1
ATOM 733 C CA . LYS A 1 97 ? -0.802 2.717 -10.881 1.00 93.00 97 LYS A CA 1
ATOM 734 C C . LYS A 1 97 ? -0.567 3.675 -12.053 1.00 93.00 97 LYS A C 1
ATOM 736 O O . LYS A 1 97 ? 0.300 3.401 -12.869 1.00 93.00 97 LYS A O 1
ATOM 741 N N . MET A 1 98 ? -1.260 4.818 -12.094 1.00 94.50 98 MET A N 1
ATOM 742 C CA . MET A 1 98 ? -1.044 5.827 -13.144 1.00 94.50 98 MET A CA 1
ATOM 743 C C . MET A 1 98 ? 0.414 6.303 -13.180 1.00 94.50 98 MET A C 1
ATOM 745 O O . MET A 1 98 ? 1.011 6.341 -14.249 1.00 94.50 98 MET A O 1
ATOM 749 N N . ARG A 1 99 ? 1.026 6.571 -12.017 1.00 92.50 99 ARG A N 1
ATOM 750 C CA . ARG A 1 99 ? 2.451 6.936 -11.929 1.00 92.50 99 ARG A CA 1
ATOM 751 C C . ARG A 1 99 ? 3.370 5.835 -12.474 1.00 92.50 99 ARG A C 1
ATOM 753 O O . ARG A 1 99 ? 4.335 6.143 -13.168 1.00 92.50 99 ARG A O 1
ATOM 760 N N . LEU A 1 100 ? 3.102 4.571 -12.143 1.00 92.25 100 LEU A N 1
ATOM 761 C CA . LEU A 1 100 ? 3.890 3.428 -12.623 1.00 92.25 100 LEU A CA 1
ATOM 762 C C . LEU A 1 100 ? 3.782 3.269 -14.147 1.00 92.25 100 LEU A C 1
ATOM 764 O O . LEU A 1 100 ? 4.801 3.087 -14.815 1.00 92.25 100 LEU A O 1
ATOM 768 N N . ASP A 1 101 ? 2.571 3.417 -14.688 1.00 89.56 101 ASP A N 1
ATOM 769 C CA . ASP A 1 101 ? 2.296 3.353 -16.126 1.00 89.56 101 ASP A CA 1
ATOM 770 C C . ASP A 1 101 ? 2.980 4.512 -16.883 1.00 89.56 101 ASP A C 1
ATOM 772 O O . ASP A 1 101 ? 3.575 4.303 -17.942 1.00 89.56 101 ASP A O 1
ATOM 776 N N . GLU A 1 102 ? 2.970 5.728 -16.322 1.00 93.00 102 GLU A N 1
ATOM 777 C CA . GLU A 1 102 ? 3.648 6.907 -16.883 1.00 93.00 102 GLU A CA 1
ATOM 778 C C . GLU A 1 102 ? 5.172 6.751 -16.916 1.00 93.00 102 GLU A C 1
ATOM 780 O O . GLU A 1 102 ? 5.821 7.110 -17.901 1.00 93.00 102 GLU A O 1
ATOM 785 N N . LYS A 1 103 ? 5.755 6.214 -15.840 1.00 88.75 103 LYS A N 1
ATOM 786 C CA . LYS A 1 103 ? 7.206 6.038 -15.710 1.00 88.75 103 LYS A CA 1
ATOM 787 C C . LYS A 1 103 ? 7.752 4.891 -16.553 1.00 88.75 103 LYS A C 1
ATOM 789 O O . LYS A 1 103 ? 8.953 4.875 -16.808 1.00 88.75 103 LYS A O 1
ATOM 794 N N . LYS A 1 104 ? 6.894 3.963 -16.994 1.00 86.25 104 LYS A N 1
ATOM 795 C CA . LYS A 1 104 ? 7.278 2.768 -17.765 1.00 86.25 104 LYS A CA 1
ATOM 796 C C . LYS A 1 104 ? 8.426 2.000 -17.105 1.00 86.25 104 LYS A C 1
ATOM 798 O O . LYS A 1 104 ? 9.382 1.602 -17.770 1.00 86.25 104 LYS A O 1
ATOM 803 N N . TYR A 1 105 ? 8.355 1.829 -15.787 1.00 86.94 105 TYR A N 1
ATOM 804 C CA . TYR A 1 105 ? 9.392 1.112 -15.056 1.00 86.94 105 TYR A CA 1
ATOM 805 C C . TYR A 1 105 ? 9.538 -0.329 -15.550 1.00 86.94 105 TYR A C 1
ATOM 807 O O . TYR A 1 105 ? 8.548 -1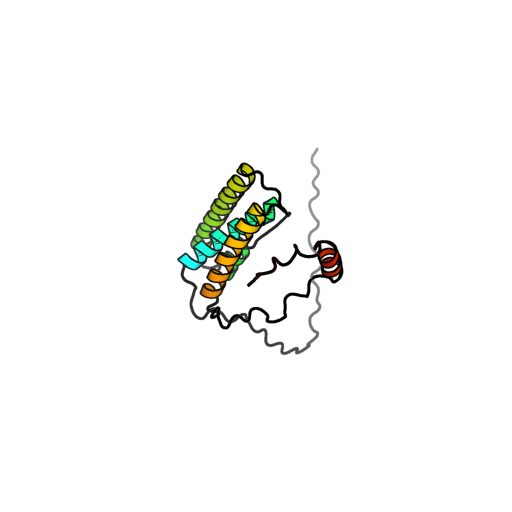.011 -15.813 1.00 86.94 105 TYR A O 1
ATOM 815 N N . ALA A 1 106 ? 10.777 -0.817 -15.582 1.00 90.44 106 ALA A N 1
ATOM 816 C CA . ALA A 1 106 ? 11.027 -2.250 -15.535 1.00 90.44 106 ALA A CA 1
ATOM 817 C C . ALA A 1 106 ? 10.940 -2.726 -14.075 1.00 90.44 106 ALA A C 1
ATOM 819 O O . ALA A 1 106 ? 11.376 -2.025 -13.157 1.00 90.44 106 ALA A O 1
ATOM 820 N N . CYS A 1 107 ? 10.382 -3.913 -13.849 1.00 88.56 107 CYS A N 1
ATOM 821 C CA . CYS A 1 107 ? 10.148 -4.464 -12.509 1.00 88.56 107 CYS A CA 1
ATOM 822 C C . CYS A 1 107 ? 11.419 -4.722 -11.689 1.00 88.56 107 CYS A C 1
ATOM 824 O O . CYS A 1 107 ? 11.374 -4.772 -10.461 1.00 88.56 107 CYS A O 1
ATOM 826 N N . ASP A 1 108 ? 12.541 -4.898 -12.370 1.00 89.69 108 ASP A N 1
ATOM 827 C CA . ASP A 1 108 ? 13.885 -5.090 -11.834 1.00 89.69 108 ASP A CA 1
ATOM 828 C C . ASP A 1 108 ? 14.724 -3.803 -11.865 1.00 89.69 108 ASP A C 1
ATOM 830 O O . ASP A 1 108 ? 15.873 -3.805 -11.421 1.00 89.69 108 ASP A O 1
ATOM 834 N N . SER A 1 109 ? 14.163 -2.689 -12.351 1.00 93.12 109 SER A N 1
ATOM 835 C CA . SER A 1 109 ? 14.893 -1.424 -12.392 1.00 93.12 109 SER A CA 1
ATOM 836 C C . SER A 1 109 ? 15.215 -0.926 -10.976 1.00 93.12 109 SER A C 1
ATOM 838 O O . SER A 1 109 ? 14.355 -0.987 -10.087 1.00 93.12 109 SER A O 1
ATOM 840 N N . PRO A 1 110 ? 16.428 -0.383 -10.748 1.00 92.06 110 PRO A N 1
ATOM 841 C CA . PRO A 1 110 ? 16.808 0.173 -9.453 1.00 92.06 110 PRO A CA 1
ATOM 842 C C . PRO A 1 110 ? 15.813 1.217 -8.939 1.00 92.06 110 PRO A C 1
ATOM 844 O O . PRO A 1 110 ? 15.457 1.182 -7.766 1.00 92.06 110 PRO A O 1
ATOM 847 N N . ASP A 1 111 ? 15.304 2.088 -9.813 1.00 91.25 111 ASP A N 1
ATOM 848 C CA . ASP A 1 111 ? 14.347 3.136 -9.441 1.00 91.25 111 ASP A CA 1
ATOM 849 C C . ASP A 1 111 ? 13.027 2.557 -8.921 1.00 91.25 111 ASP A C 1
ATOM 851 O O . ASP A 1 111 ? 12.531 2.977 -7.873 1.00 91.25 111 ASP A O 1
ATOM 855 N N . PHE A 1 112 ? 12.484 1.542 -9.602 1.00 92.69 112 PHE A N 1
ATOM 856 C CA . PHE A 1 112 ? 11.278 0.848 -9.156 1.00 92.69 112 PHE A CA 1
ATOM 857 C C . PHE A 1 112 ? 11.486 0.186 -7.791 1.00 92.69 112 PHE A C 1
ATOM 859 O O . PHE A 1 112 ? 10.659 0.328 -6.885 1.00 92.69 112 PHE A O 1
ATOM 866 N N . LEU A 1 113 ? 12.606 -0.525 -7.628 1.00 91.88 113 LEU A N 1
ATOM 867 C CA . LEU A 1 113 ? 12.939 -1.215 -6.384 1.00 91.88 113 LEU A CA 1
ATOM 868 C C . LEU A 1 113 ? 13.156 -0.225 -5.232 1.00 91.88 113 LEU A C 1
ATOM 870 O O . LEU A 1 113 ? 12.692 -0.485 -4.120 1.00 91.88 113 LEU A O 1
ATOM 874 N N . MET A 1 114 ? 13.792 0.918 -5.494 1.00 93.94 114 MET A N 1
ATOM 875 C CA . MET A 1 114 ? 14.039 1.970 -4.508 1.00 93.94 114 MET A CA 1
ATOM 876 C C . MET A 1 114 ? 12.754 2.685 -4.079 1.00 93.94 114 MET A C 1
ATOM 878 O O . MET A 1 114 ? 12.538 2.854 -2.875 1.00 93.94 114 MET A O 1
ATOM 882 N N . GLU A 1 115 ? 11.867 3.057 -5.012 1.00 92.75 115 GLU A N 1
ATOM 883 C CA . GLU A 1 115 ? 10.571 3.657 -4.655 1.00 92.75 115 GLU A CA 1
ATOM 884 C C . GLU A 1 115 ? 9.723 2.668 -3.840 1.00 92.75 115 GLU A C 1
ATOM 886 O O . GLU A 1 115 ? 9.244 3.006 -2.752 1.00 92.75 115 GLU A O 1
ATOM 891 N N . LYS A 1 116 ? 9.622 1.411 -4.296 1.00 92.38 116 LYS A N 1
ATOM 892 C CA . LYS A 1 116 ? 8.911 0.349 -3.572 1.00 92.38 116 LYS A CA 1
ATOM 893 C C . LYS A 1 116 ? 9.476 0.150 -2.165 1.00 92.38 116 LYS A C 1
ATOM 895 O O . LYS A 1 116 ? 8.719 0.059 -1.197 1.00 92.38 116 LYS A O 1
ATOM 900 N N . PHE A 1 117 ? 10.800 0.090 -2.032 1.00 92.56 117 PHE A N 1
ATOM 901 C CA . PHE A 1 117 ? 11.472 -0.094 -0.748 1.00 92.56 117 PHE A CA 1
ATOM 902 C C . PHE A 1 117 ? 11.225 1.072 0.212 1.00 92.56 117 PHE A C 1
ATOM 904 O O . PHE A 1 117 ? 10.920 0.831 1.380 1.00 92.56 117 PHE A O 1
ATOM 911 N N . SER A 1 118 ? 11.292 2.317 -0.268 1.00 94.44 118 SER A N 1
ATOM 912 C CA . SER A 1 118 ? 11.019 3.509 0.544 1.00 94.44 118 SER A CA 1
ATOM 913 C C . SER A 1 118 ? 9.605 3.482 1.134 1.00 94.44 118 SER A C 1
ATOM 915 O O . SER A 1 118 ? 9.424 3.675 2.340 1.00 94.44 118 SER A O 1
ATOM 917 N N . ILE A 1 119 ? 8.605 3.138 0.316 1.00 93.56 119 ILE A N 1
ATOM 918 C CA . ILE A 1 119 ? 7.213 3.004 0.766 1.00 93.56 119 ILE A CA 1
ATOM 919 C C . ILE A 1 119 ? 7.090 1.875 1.802 1.00 93.56 119 ILE A C 1
ATOM 921 O O . ILE A 1 119 ? 6.454 2.055 2.842 1.00 93.56 119 ILE A O 1
ATOM 925 N N . MET A 1 120 ? 7.733 0.722 1.576 1.00 91.62 120 MET A N 1
ATOM 926 C CA . MET A 1 120 ? 7.723 -0.384 2.544 1.00 91.62 120 MET A CA 1
ATOM 927 C C . MET A 1 120 ? 8.376 -0.009 3.880 1.00 91.62 120 MET A C 1
ATOM 929 O O . MET A 1 120 ? 7.893 -0.440 4.926 1.00 91.62 120 MET A O 1
ATOM 933 N N . GLN A 1 121 ? 9.459 0.772 3.870 1.00 91.62 121 GLN A N 1
ATOM 934 C CA . GLN A 1 121 ? 10.111 1.235 5.098 1.00 91.62 121 GLN A CA 1
ATOM 935 C C . GLN A 1 121 ? 9.200 2.165 5.900 1.00 91.62 121 GLN A C 1
ATOM 937 O O . GLN A 1 121 ? 9.016 1.957 7.099 1.00 91.62 121 GLN A O 1
ATOM 942 N N . GLN A 1 122 ? 8.549 3.125 5.239 1.00 92.00 122 GLN A N 1
ATOM 943 C CA . GLN A 1 122 ? 7.557 3.986 5.888 1.00 92.00 122 GLN A CA 1
ATOM 944 C C . GLN A 1 122 ? 6.397 3.166 6.468 1.00 92.00 122 GLN A C 1
ATOM 946 O O . GLN A 1 122 ? 5.984 3.378 7.607 1.00 92.00 122 GLN A O 1
ATOM 951 N N . LEU A 1 123 ? 5.924 2.161 5.728 1.00 90.62 123 LEU A N 1
ATOM 952 C CA . LEU A 1 123 ? 4.862 1.276 6.192 1.00 90.62 123 LEU A CA 1
ATOM 953 C C . LEU A 1 123 ? 5.275 0.479 7.442 1.00 90.62 123 LEU A C 1
ATOM 955 O O . LEU A 1 123 ? 4.480 0.352 8.372 1.00 90.62 123 LEU A O 1
ATOM 959 N N . LYS A 1 124 ? 6.518 -0.021 7.507 1.00 87.44 124 LYS A N 1
ATOM 960 C CA . LYS A 1 124 ? 7.052 -0.701 8.702 1.00 87.44 124 LYS A CA 1
ATOM 961 C C . LYS A 1 124 ? 7.042 0.209 9.932 1.00 87.44 124 LYS A C 1
ATOM 963 O O . LYS A 1 124 ? 6.641 -0.245 11.003 1.00 87.44 124 LYS A O 1
ATOM 968 N N . ILE A 1 125 ? 7.427 1.477 9.773 1.00 88.31 125 ILE A N 1
ATOM 969 C CA . ILE A 1 125 ? 7.415 2.472 10.858 1.00 88.31 125 ILE A CA 1
ATOM 970 C C . ILE A 1 125 ? 5.984 2.688 11.369 1.00 88.31 125 ILE A C 1
ATOM 972 O O . ILE A 1 125 ? 5.742 2.602 12.573 1.00 88.31 125 ILE A O 1
ATOM 976 N N . LEU A 1 126 ? 5.015 2.881 10.469 1.00 87.62 126 LEU A N 1
ATOM 977 C CA . LEU A 1 126 ? 3.611 3.065 10.857 1.00 87.62 126 LEU A CA 1
ATOM 978 C C . LEU A 1 126 ? 3.018 1.814 11.517 1.00 87.62 126 LEU A C 1
ATOM 980 O O . LEU A 1 126 ? 2.276 1.924 12.492 1.00 87.62 126 LEU A O 1
ATOM 984 N N . PHE A 1 127 ? 3.367 0.612 11.047 1.00 84.69 127 PHE A N 1
ATOM 985 C CA . PHE A 1 127 ? 2.960 -0.627 11.712 1.00 84.69 127 PHE A CA 1
ATOM 986 C C . PHE A 1 127 ? 3.545 -0.747 13.119 1.00 84.69 127 PHE A C 1
ATOM 988 O O . PHE A 1 127 ? 2.834 -1.190 14.019 1.00 84.69 127 PHE A O 1
ATOM 995 N N . ALA A 1 128 ? 4.806 -0.359 13.326 1.00 83.12 128 ALA A N 1
ATOM 996 C CA . ALA A 1 128 ? 5.408 -0.335 14.655 1.00 83.12 128 ALA A CA 1
ATOM 997 C C . ALA A 1 128 ? 4.662 0.639 15.584 1.00 83.12 128 ALA A C 1
ATOM 999 O O . ALA A 1 128 ? 4.348 0.265 16.716 1.00 83.12 128 ALA A O 1
ATOM 1000 N N . GLU A 1 129 ? 4.273 1.823 15.088 1.00 84.19 129 GLU A N 1
ATOM 1001 C CA . GLU A 1 129 ? 3.452 2.784 15.843 1.00 84.19 129 GLU A CA 1
ATOM 1002 C C . GLU A 1 129 ? 2.070 2.204 16.190 1.00 84.19 129 GLU A C 1
ATOM 1004 O O . GLU A 1 129 ? 1.651 2.237 17.349 1.00 84.19 129 GLU A O 1
ATOM 1009 N N . ILE A 1 130 ? 1.370 1.620 15.210 1.00 81.19 130 ILE A N 1
ATOM 1010 C CA . ILE A 1 130 ? 0.035 1.029 15.396 1.00 81.19 130 ILE A CA 1
ATOM 1011 C C . ILE A 1 130 ? 0.072 -0.139 16.384 1.00 81.19 130 ILE A C 1
ATOM 1013 O O . ILE A 1 130 ? -0.794 -0.253 17.252 1.00 81.19 130 ILE A O 1
ATOM 1017 N N . LEU A 1 131 ? 1.063 -1.019 16.247 1.00 78.50 131 LEU A N 1
ATOM 1018 C CA . LEU A 1 131 ? 1.215 -2.198 17.095 1.00 78.50 131 LEU A CA 1
ATOM 1019 C C . LEU A 1 131 ? 1.879 -1.868 18.437 1.00 78.50 131 LEU A C 1
ATOM 1021 O O . LEU A 1 131 ? 1.983 -2.756 19.282 1.00 78.50 131 LEU A O 1
ATOM 1025 N N . ARG A 1 132 ? 2.316 -0.613 18.638 1.00 69.50 132 ARG A N 1
ATOM 1026 C CA . ARG A 1 132 ? 3.097 -0.153 19.798 1.00 69.50 132 ARG A CA 1
ATOM 1027 C C . ARG A 1 132 ? 4.275 -1.074 20.107 1.00 69.50 132 ARG A C 1
ATOM 1029 O O . ARG A 1 132 ? 4.642 -1.280 21.263 1.00 69.50 132 ARG A O 1
ATOM 1036 N N . VAL A 1 133 ? 4.849 -1.649 19.057 1.00 60.34 133 VAL A N 1
ATOM 1037 C CA . VAL A 1 133 ? 6.098 -2.381 19.169 1.00 60.34 133 VAL A CA 1
ATOM 1038 C C . VAL A 1 133 ? 7.167 -1.309 19.152 1.00 60.34 133 VAL A C 1
ATOM 1040 O O . VAL A 1 133 ? 7.347 -0.642 18.138 1.00 60.34 133 VAL A O 1
ATOM 1043 N N . ASP A 1 134 ? 7.824 -1.110 20.293 1.00 47.06 134 ASP A N 1
ATOM 1044 C CA . ASP A 1 134 ? 9.011 -0.265 20.372 1.00 47.06 134 ASP A CA 1
ATOM 1045 C C . ASP A 1 134 ? 9.973 -0.707 19.252 1.00 47.06 134 ASP A C 1
ATOM 10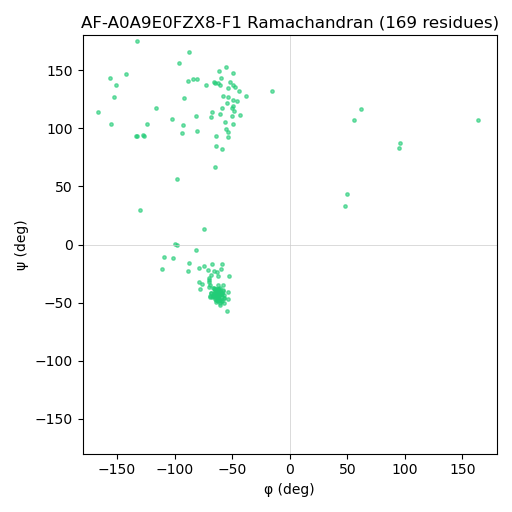47 O O . ASP A 1 134 ? 10.367 -1.878 19.246 1.00 47.06 134 ASP A O 1
ATOM 1051 N N . PRO A 1 135 ? 10.303 0.153 18.270 1.00 48.84 135 PRO A N 1
ATOM 1052 C CA . PRO A 1 135 ? 11.146 -0.231 17.141 1.00 48.84 135 PRO A CA 1
ATOM 1053 C C . PRO A 1 135 ? 12.535 -0.712 17.589 1.00 48.84 135 PRO A C 1
ATOM 1055 O O . PRO A 1 135 ? 13.151 -1.488 16.867 1.00 48.84 135 PRO A O 1
ATOM 1058 N N . ALA A 1 136 ? 12.994 -0.348 18.797 1.00 51.88 136 ALA A N 1
ATOM 1059 C CA . ALA A 1 136 ? 14.217 -0.879 19.406 1.00 51.88 136 ALA A CA 1
ATOM 1060 C C . ALA A 1 136 ? 14.039 -2.277 20.038 1.00 51.88 136 ALA A C 1
ATOM 1062 O O . ALA A 1 136 ? 15.014 -2.999 20.243 1.00 51.88 136 ALA A O 1
ATOM 1063 N N . LYS A 1 137 ? 12.800 -2.680 20.352 1.00 47.00 137 LYS A N 1
ATOM 1064 C CA . LYS A 1 137 ? 12.434 -4.022 20.858 1.00 47.00 137 LYS A CA 1
ATOM 1065 C C . LYS A 1 137 ? 11.842 -4.924 19.787 1.00 47.00 137 LYS A C 1
ATOM 1067 O O . LYS A 1 137 ? 11.689 -6.127 20.016 1.00 47.00 137 LYS A O 1
ATOM 1072 N N . GLN A 1 138 ? 11.511 -4.366 18.627 1.00 45.94 138 GLN A N 1
ATOM 1073 C CA . GLN A 1 138 ? 11.335 -5.128 17.411 1.00 45.94 138 GLN A CA 1
ATOM 1074 C C . GLN A 1 138 ? 12.713 -5.710 17.120 1.00 45.94 138 GLN A C 1
ATOM 1076 O O . GLN A 1 138 ? 13.580 -5.041 16.568 1.00 45.94 138 GLN A O 1
ATOM 1081 N N . LYS A 1 139 ? 12.952 -6.940 17.587 1.00 42.84 139 LYS A N 1
ATOM 1082 C CA . LYS A 1 139 ? 14.094 -7.712 17.127 1.00 42.84 139 LYS A CA 1
ATOM 1083 C C . LYS A 1 139 ? 13.938 -7.749 15.608 1.00 42.84 139 LYS A C 1
ATOM 1085 O O . LYS A 1 139 ? 13.120 -8.510 15.098 1.00 42.84 139 LYS A O 1
ATOM 1090 N N . LEU A 1 140 ? 14.671 -6.884 14.895 1.00 45.84 140 LEU A N 1
ATOM 1091 C CA . LEU A 1 140 ? 15.236 -7.256 13.609 1.00 45.84 140 LEU A CA 1
ATOM 1092 C C . LEU A 1 140 ? 15.768 -8.639 13.892 1.00 45.84 140 LEU A C 1
ATOM 1094 O O . LEU A 1 140 ? 16.579 -8.775 14.810 1.00 45.84 140 LEU A O 1
ATOM 1098 N N . ASP A 1 141 ? 15.152 -9.646 13.287 1.00 39.97 141 ASP A N 1
ATOM 1099 C CA . ASP A 1 141 ? 15.584 -11.012 13.462 1.00 39.97 141 ASP A CA 1
ATOM 1100 C C . ASP A 1 141 ? 17.094 -10.992 13.230 1.00 39.97 141 ASP A C 1
ATOM 1102 O O . ASP A 1 141 ? 17.564 -10.754 12.123 1.00 39.97 141 ASP A O 1
ATOM 1106 N N . GLY A 1 142 ? 17.837 -11.073 14.335 1.00 40.53 142 GLY A N 1
ATOM 1107 C CA . GLY A 1 142 ? 19.288 -11.041 14.368 1.00 40.53 142 GLY A CA 1
ATOM 1108 C C . GLY A 1 142 ? 19.843 -12.364 13.873 1.00 40.53 142 GLY A C 1
ATOM 1109 O O . GLY A 1 142 ? 21.024 -12.631 14.062 1.00 40.53 142 GLY A O 1
ATOM 1110 N N . SER A 1 143 ? 18.999 -13.195 13.256 1.00 42.97 143 SER A N 1
ATOM 1111 C CA . SER A 1 143 ? 19.434 -14.081 12.203 1.00 42.97 143 SER A CA 1
ATOM 1112 C C . SER A 1 143 ? 20.212 -13.228 11.199 1.00 42.97 143 SER A C 1
ATOM 1114 O O . SER A 1 143 ? 19.617 -12.365 10.546 1.00 42.97 143 SER A O 1
ATOM 1116 N N . PRO A 1 144 ? 21.544 -13.397 11.096 1.00 41.72 144 PRO A N 1
ATOM 1117 C CA . PRO A 1 144 ? 22.280 -12.769 10.014 1.00 41.72 144 PRO A CA 1
ATOM 1118 C C . PRO A 1 144 ? 21.523 -13.060 8.719 1.00 41.72 144 PRO A C 1
ATOM 1120 O O . PRO A 1 144 ? 21.047 -14.185 8.531 1.00 41.72 144 PRO A O 1
ATOM 1123 N N . LEU A 1 145 ? 21.369 -12.037 7.866 1.00 45.62 145 LEU A N 1
ATOM 1124 C CA . LEU A 1 145 ? 20.910 -12.230 6.490 1.00 45.62 145 LEU A CA 1
ATOM 1125 C C . LEU A 1 145 ? 21.559 -13.520 5.981 1.00 45.62 145 LEU A C 1
ATOM 1127 O O . LEU A 1 145 ? 22.778 -13.649 6.164 1.00 45.62 145 LEU A O 1
ATOM 1131 N N . PRO A 1 146 ? 20.785 -14.486 5.443 1.00 54.81 146 PRO A N 1
ATOM 1132 C CA . PRO A 1 146 ? 21.367 -15.731 4.977 1.00 54.81 146 PRO A CA 1
ATOM 1133 C C . PRO A 1 146 ? 22.557 -15.352 4.097 1.00 54.81 146 PRO A C 1
ATOM 1135 O O . PRO A 1 146 ? 22.395 -14.492 3.220 1.00 54.81 146 PRO A O 1
ATOM 1138 N N . PRO A 1 147 ? 23.763 -15.867 4.405 1.00 51.53 147 PRO A N 1
ATOM 1139 C CA . PRO A 1 147 ? 24.961 -15.463 3.698 1.00 51.53 147 PRO A CA 1
ATOM 1140 C C . PRO A 1 147 ? 24.691 -15.610 2.201 1.00 51.53 147 PRO A C 1
ATOM 1142 O O . PRO A 1 147 ? 24.016 -16.572 1.811 1.00 51.53 147 PRO A O 1
ATOM 1145 N N . PRO A 1 148 ? 25.153 -14.656 1.371 1.00 50.56 148 PRO A N 1
ATOM 1146 C CA . PRO A 1 148 ? 24.915 -14.715 -0.061 1.00 50.56 148 PRO A CA 1
ATOM 1147 C C . PRO A 1 148 ? 25.283 -16.117 -0.568 1.00 50.56 148 PRO A C 1
ATOM 1149 O O . PRO A 1 148 ? 26.297 -16.665 -0.111 1.00 50.56 148 PRO A O 1
ATOM 1152 N N . PRO A 1 149 ? 24.466 -16.723 -1.453 1.00 61.12 149 PRO A N 1
ATOM 1153 C CA . PRO A 1 149 ? 24.747 -18.033 -2.023 1.00 61.12 149 PRO A CA 1
ATOM 1154 C C . PRO A 1 149 ? 26.213 -18.100 -2.438 1.00 61.12 149 PRO A C 1
ATOM 1156 O O . PRO A 1 149 ? 26.719 -17.163 -3.061 1.00 61.12 149 PRO A O 1
ATOM 1159 N N . LYS A 1 150 ? 26.914 -19.173 -2.056 1.00 64.50 150 LYS A N 1
ATOM 1160 C CA . LYS A 1 150 ? 28.367 -19.302 -2.271 1.00 64.50 150 LYS A CA 1
ATOM 1161 C C . LYS A 1 150 ? 28.767 -19.059 -3.735 1.00 64.50 150 LYS A C 1
ATOM 1163 O O . LYS A 1 150 ? 29.847 -18.538 -3.987 1.00 64.50 150 LYS A O 1
ATOM 1168 N N . GLU A 1 151 ? 27.852 -19.322 -4.665 1.00 63.78 151 GLU A N 1
ATOM 1169 C CA . GLU A 1 151 ? 27.981 -19.043 -6.099 1.00 63.78 151 GLU A CA 1
ATOM 1170 C C . GLU A 1 151 ? 28.235 -17.554 -6.421 1.00 63.78 151 GLU A C 1
ATOM 1172 O O . GLU A 1 151 ? 29.028 -17.246 -7.308 1.00 63.78 151 GLU A O 1
ATOM 1177 N N . ILE A 1 152 ? 27.659 -16.611 -5.663 1.00 57.66 152 ILE A N 1
ATOM 1178 C CA . ILE A 1 152 ? 27.857 -15.158 -5.853 1.00 57.66 152 ILE A CA 1
ATOM 1179 C C . ILE A 1 152 ? 29.198 -14.695 -5.252 1.00 57.66 152 ILE A C 1
ATOM 1181 O O . ILE A 1 152 ? 29.850 -13.783 -5.769 1.00 57.66 152 ILE A O 1
ATOM 1185 N N . LEU A 1 153 ? 29.650 -15.342 -4.172 1.00 55.91 153 LEU A N 1
ATOM 1186 C CA . LEU A 1 153 ? 30.948 -15.074 -3.537 1.00 55.91 153 LEU A CA 1
ATOM 1187 C C . LEU A 1 153 ? 32.128 -15.550 -4.399 1.00 55.91 153 LEU A C 1
ATOM 1189 O O . LEU A 1 153 ? 33.183 -14.915 -4.385 1.00 55.91 153 LEU A O 1
ATOM 1193 N N . GLU A 1 154 ? 31.960 -16.625 -5.171 1.00 60.66 154 GLU A N 1
ATOM 1194 C CA . GLU A 1 154 ? 32.983 -17.077 -6.122 1.00 60.66 154 GLU A CA 1
ATOM 1195 C C . GLU A 1 154 ? 33.039 -16.216 -7.390 1.00 60.66 154 GLU A C 1
ATOM 1197 O O . GLU A 1 154 ? 34.132 -15.957 -7.898 1.00 60.66 154 GLU A O 1
ATOM 1202 N N . GLN A 1 155 ? 31.905 -15.689 -7.864 1.00 59.34 155 GLN A N 1
ATOM 1203 C CA . GLN A 1 155 ? 31.895 -14.763 -9.002 1.00 59.34 155 GLN A CA 1
ATOM 1204 C C . GLN A 1 155 ? 32.529 -13.405 -8.661 1.00 59.34 155 GLN A C 1
ATOM 1206 O O . GLN A 1 155 ? 33.342 -12.901 -9.437 1.00 59.34 155 GLN A O 1
ATOM 1211 N N . ASN A 1 156 ? 32.262 -12.846 -7.474 1.00 55.22 156 ASN A N 1
ATOM 1212 C CA . ASN A 1 156 ? 32.854 -11.565 -7.064 1.00 55.22 156 ASN A CA 1
ATOM 1213 C C . ASN A 1 156 ? 34.370 -11.633 -6.815 1.00 55.22 156 ASN A C 1
ATOM 1215 O O . ASN A 1 156 ? 35.062 -10.637 -7.004 1.00 55.22 156 ASN A O 1
ATOM 1219 N N . LYS A 1 157 ? 34.924 -12.802 -6.464 1.00 57.84 157 LYS A N 1
ATOM 1220 C CA . LYS A 1 157 ? 36.385 -12.982 -6.363 1.00 57.84 157 LYS A CA 1
ATOM 1221 C C . LYS A 1 157 ? 37.094 -12.989 -7.719 1.00 57.84 157 LYS A C 1
ATOM 1223 O O . LYS A 1 157 ? 38.286 -12.706 -7.766 1.00 57.84 157 LYS A O 1
ATOM 1228 N N . LYS A 1 158 ? 36.385 -13.292 -8.812 1.00 57.12 158 LYS A N 1
ATOM 1229 C CA . LYS A 1 158 ? 36.930 -13.239 -10.179 1.00 57.12 158 LYS A CA 1
ATOM 1230 C C . LYS A 1 158 ? 36.816 -11.861 -10.835 1.00 57.12 158 LYS A C 1
ATOM 1232 O O . LYS A 1 158 ? 37.499 -11.628 -11.825 1.00 57.12 158 LYS A O 1
ATOM 1237 N N . ALA A 1 159 ? 35.984 -10.964 -10.302 1.00 56.84 159 ALA A N 1
ATOM 1238 C CA . ALA A 1 159 ? 35.701 -9.662 -10.909 1.00 56.84 159 ALA A CA 1
ATOM 1239 C C . ALA A 1 159 ? 36.513 -8.491 -10.322 1.00 56.84 159 ALA A C 1
ATOM 1241 O O . ALA A 1 159 ? 36.358 -7.365 -10.785 1.00 56.84 159 ALA A O 1
ATOM 1242 N N . ILE A 1 160 ? 37.379 -8.728 -9.328 1.00 52.25 160 ILE A N 1
ATOM 1243 C CA . ILE A 1 160 ? 38.292 -7.702 -8.806 1.00 52.25 160 ILE A CA 1
ATOM 1244 C C . ILE A 1 160 ? 39.621 -7.812 -9.571 1.00 52.25 160 ILE A C 1
ATOM 1246 O O . ILE A 1 160 ? 40.397 -8.729 -9.290 1.00 52.25 160 ILE A O 1
ATOM 1250 N N . PRO A 1 161 ? 39.919 -6.922 -10.537 1.00 57.00 161 PRO A N 1
ATOM 1251 C CA . PRO A 1 161 ? 41.270 -6.816 -11.067 1.00 57.00 161 PRO A CA 1
ATOM 1252 C C . PRO A 1 161 ? 42.219 -6.387 -9.935 1.00 57.00 161 PRO A C 1
ATOM 1254 O O . PRO A 1 161 ? 41.845 -5.549 -9.108 1.00 57.00 161 PRO A O 1
ATOM 1257 N N . PRO A 1 162 ? 43.433 -6.959 -9.855 1.00 55.72 162 PRO A N 1
ATOM 1258 C CA . PRO A 1 162 ? 44.394 -6.589 -8.832 1.00 55.72 162 PRO A CA 1
ATOM 1259 C C . PRO A 1 162 ? 44.702 -5.089 -8.920 1.00 55.72 162 PRO A C 1
ATOM 1261 O O . PRO A 1 162 ? 45.017 -4.553 -9.978 1.00 55.72 162 PRO A O 1
ATOM 1264 N N . SER A 1 163 ? 44.550 -4.453 -7.762 1.00 56.72 163 SER A N 1
ATOM 1265 C CA . SER A 1 163 ? 44.980 -3.117 -7.348 1.00 56.72 163 SER A CA 1
ATOM 1266 C C . SER A 1 163 ? 46.027 -2.416 -8.228 1.00 56.72 163 SER A C 1
ATOM 1268 O O . SER A 1 163 ? 47.095 -2.961 -8.504 1.00 56.72 163 SER A O 1
ATOM 1270 N N . LEU A 1 164 ? 45.727 -1.149 -8.542 1.00 56.09 164 LEU A N 1
ATOM 1271 C CA . LEU A 1 164 ? 46.651 -0.120 -9.033 1.00 56.09 164 LEU A CA 1
ATOM 1272 C C . LEU A 1 164 ? 47.931 -0.031 -8.167 1.00 56.09 164 LEU A C 1
ATOM 1274 O O . LEU A 1 164 ? 47.866 -0.264 -6.955 1.00 56.09 164 LEU A O 1
ATOM 1278 N N . PRO A 1 165 ? 49.089 0.306 -8.770 1.00 53.69 165 PRO A N 1
ATOM 1279 C CA . PRO A 1 165 ? 50.382 0.302 -8.096 1.00 53.69 165 PRO A CA 1
ATOM 1280 C C . PRO A 1 165 ? 50.465 1.364 -6.996 1.00 53.69 165 PRO A C 1
ATOM 1282 O O . PRO A 1 165 ? 49.996 2.490 -7.151 1.00 53.69 165 PRO A O 1
ATOM 1285 N N . LYS A 1 166 ? 51.095 0.975 -5.881 1.00 56.06 166 LYS A N 1
ATOM 1286 C CA . LYS A 1 166 ? 51.489 1.863 -4.785 1.00 56.06 166 LYS A CA 1
ATOM 1287 C C . LYS A 1 166 ? 52.425 2.942 -5.326 1.00 56.06 166 LYS A C 1
ATOM 1289 O O . LYS A 1 166 ? 53.518 2.622 -5.784 1.00 56.06 166 LYS A O 1
ATOM 1294 N N . GLU A 1 167 ? 52.002 4.194 -5.236 1.00 61.59 167 GLU A N 1
ATOM 1295 C CA . GLU A 1 167 ? 52.874 5.346 -5.433 1.00 61.59 167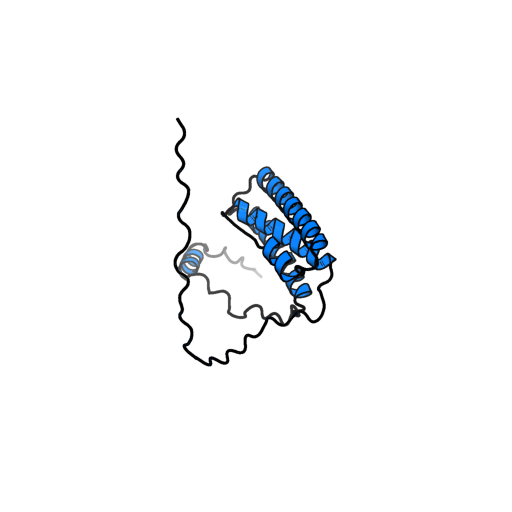 GLU A CA 1
ATOM 1296 C C . GLU A 1 167 ? 53.868 5.398 -4.261 1.00 61.59 167 GLU A C 1
ATOM 1298 O O . GLU A 1 167 ? 53.495 5.589 -3.101 1.00 61.59 167 GLU A O 1
ATOM 1303 N N . GLU A 1 168 ? 55.131 5.101 -4.570 1.00 55.06 168 GLU A N 1
ATOM 1304 C CA . GLU A 1 168 ? 56.289 5.252 -3.694 1.00 55.06 168 GLU A CA 1
ATOM 1305 C C . GLU A 1 168 ? 56.447 6.727 -3.309 1.00 55.06 168 GLU A C 1
ATOM 1307 O O . GLU A 1 168 ? 56.809 7.565 -4.134 1.00 55.06 168 GLU A O 1
ATOM 1312 N N . ALA A 1 169 ? 56.234 7.038 -2.032 1.00 54.25 169 ALA A N 1
ATOM 1313 C CA . ALA A 1 169 ? 56.776 8.250 -1.440 1.00 54.25 169 ALA A CA 1
ATOM 1314 C C . ALA A 1 169 ? 58.308 8.115 -1.385 1.00 54.25 169 ALA A C 1
ATOM 1316 O O . ALA A 1 169 ? 58.836 7.248 -0.684 1.00 54.25 169 ALA A O 1
ATOM 1317 N N . LYS A 1 170 ? 59.010 8.954 -2.150 1.00 48.97 170 LYS A N 1
ATOM 1318 C CA . LYS A 1 170 ? 60.465 9.147 -2.063 1.00 48.97 170 LYS A CA 1
ATOM 1319 C C . LYS A 1 170 ? 60.800 10.364 -1.173 1.00 48.97 170 LYS A C 1
ATOM 1321 O O . LYS A 1 170 ? 59.924 11.207 -0.987 1.00 48.97 170 LYS A O 1
ATOM 1326 N N . PRO A 1 171 ? 62.018 10.388 -0.596 1.00 57.16 171 PRO A N 1
ATOM 1327 C CA . PRO A 1 171 ? 62.381 11.092 0.639 1.00 57.16 171 PRO A CA 1
ATOM 1328 C C . PRO A 1 171 ? 62.515 12.610 0.517 1.00 57.16 171 PRO A C 1
ATOM 1330 O O . PRO A 1 171 ? 62.805 13.095 -0.601 1.00 57.16 171 PRO A O 1
#

Foldseek 3Di:
DDDDDDDDDDDDDDDDDDDDDPPPPPPPPPPDQPDQADLVLLLLLLLLQLLLQLLCVVPHPGDCRSVVSLPNRPDPVPVVSSVVSVVSSVVSNVVSNVVCVVVVDDNPDPVSVVVSVVSVVVSVVSVCRRSVPPPVNPPPVPPPDPPPDVVVVVVVVVPDDDDDDDDDDDD

Mean predicted aligned error: 17.51 Å

Secondary structure (DSSP, 8-state):
---------------------------------SSPPPHHHHHHHHHHHHHHHHHHHHHSS---HHHHHHHHHS-TT-HHHHHHHHHHHHHHHHHHHHHHHHHT--TT-HHHHHHHHHHHHHHHHHHHHHHT--TTTS----S--PPP-HHHHHHHHHS----PPP-----

Solvent-accessible surface area (backbone atoms only — not comparable to full-atom values): 10855 Å² total; per-residue (Å²): 140,87,83,86,87,82,86,89,76,91,86,84,91,81,84,86,82,84,82,92,69,92,70,88,67,80,76,75,64,75,76,71,69,95,60,83,59,58,67,65,59,52,50,53,42,27,35,44,31,14,31,51,23,26,60,36,45,73,71,43,90,74,60,60,55,27,61,51,48,48,66,74,78,45,61,84,90,44,53,70,61,52,50,55,51,46,55,46,26,56,52,32,22,52,53,42,40,52,52,48,65,73,66,63,66,51,81,84,35,68,66,50,50,50,54,53,47,52,48,52,51,55,42,52,55,46,49,27,63,59,69,65,43,53,73,88,72,48,69,67,71,81,63,70,74,76,73,75,57,68,72,58,60,58,53,56,67,72,70,60,76,83,76,82,82,82,80,78,87,76,136

Sequence (171 aa):
MVFRFRVILLLSAFIVCGVSGAASGAEKKPAKPVHPPKAETVKETVKLSSQIDAYNAFCQKDSAL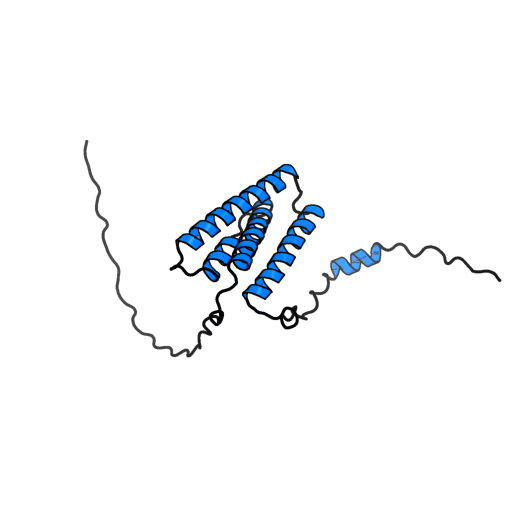SQGVIKRFVPETEAKRREELGALKDTSFKAAKMRLDEKKYACDSPDFLMEKFSIMQQLKILFAEILRVDPAKQKLDGSPLPPPPKEILEQNKKAIPPSLPKEEAKP